Protein AF-A0A1H1VSR2-F1 (afdb_monomer_lite)

Radius of gyration: 11.87 Å; chains: 1; bounding box: 23×20×41 Å

Organism: NCBI:txid113562

Foldseek 3Di:
DDDWDWDWDQKDDDPQKIWGFPHTDIDTPPWDWDDDAQWIWTADPVRDIDITGTHMDTND

Sequence (60 aa):
MPVGRLTLAGRVEAGDRAVELARPVFLRAGETIQVDGDFVRVRGADGSVMSYPGEGFWLC

pLDDT: mean 86.94, std 9.76, range [43.78, 94.06]

Structure (mmCIF, N/CA/C/O backbone):
data_AF-A0A1H1VSR2-F1
#
_entry.id   AF-A0A1H1VSR2-F1
#
loop_
_atom_site.group_PDB
_atom_site.id
_atom_site.type_symbol
_atom_site.label_atom_id
_atom_site.label_alt_id
_atom_site.label_comp_id
_atom_site.label_asym_id
_atom_site.label_entity_id
_atom_site.label_seq_id
_atom_site.pdbx_PDB_ins_code
_atom_site.Cartn_x
_atom_site.Cartn_y
_atom_site.Cartn_z
_atom_site.occupancy
_atom_site.B_iso_or_equiv
_atom_site.auth_seq_id
_atom_site.auth_comp_id
_atom_site.auth_asym_id
_atom_site.auth_atom_id
_atom_site.pdbx_PDB_model_num
ATOM 1 N N . MET A 1 1 ? -12.778 -4.616 24.760 1.00 43.78 1 MET A N 1
ATOM 2 C CA . MET A 1 1 ? -11.815 -3.867 23.922 1.00 43.78 1 MET A CA 1
ATOM 3 C C . MET A 1 1 ? -12.275 -3.977 22.478 1.00 43.78 1 MET A C 1
ATOM 5 O O . MET A 1 1 ? -12.585 -5.097 22.086 1.00 43.78 1 MET A O 1
ATOM 9 N N . PRO A 1 2 ? -12.402 -2.884 21.707 1.00 53.38 2 PRO A N 1
ATOM 10 C CA . PRO A 1 2 ? -12.747 -3.001 20.295 1.00 53.38 2 PRO A CA 1
ATOM 11 C C . PRO A 1 2 ? -11.603 -3.711 19.562 1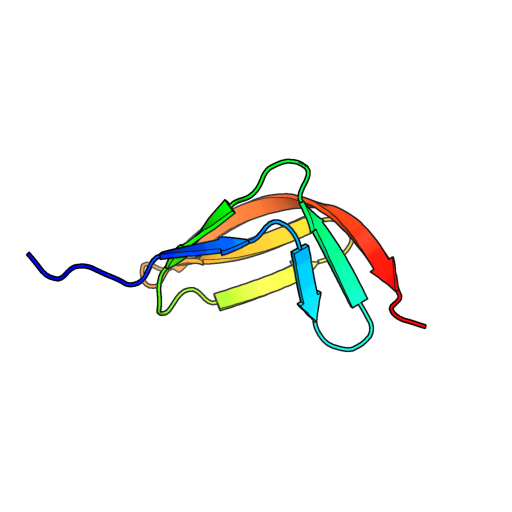.00 53.38 2 PRO A C 1
ATOM 13 O O . PRO A 1 2 ? -10.461 -3.257 19.591 1.00 53.38 2 PRO A O 1
ATOM 16 N N . VAL A 1 3 ? -11.900 -4.854 18.944 1.00 53.06 3 VAL A N 1
ATOM 17 C CA . VAL A 1 3 ? -10.958 -5.544 18.059 1.00 53.06 3 VAL A CA 1
ATOM 18 C C . VAL A 1 3 ? -10.991 -4.801 16.727 1.00 53.06 3 VAL A C 1
ATOM 20 O O . VAL A 1 3 ? -11.940 -4.933 15.958 1.00 53.06 3 VAL A O 1
ATOM 23 N N . GLY A 1 4 ? -9.996 -3.950 16.482 1.00 65.81 4 GLY A N 1
ATOM 24 C CA . GLY A 1 4 ? -9.836 -3.291 15.188 1.00 65.81 4 GLY A CA 1
ATOM 25 C C . GLY A 1 4 ? -9.438 -4.307 14.118 1.00 65.81 4 GLY A C 1
ATOM 26 O O . GLY A 1 4 ? -8.611 -5.183 14.371 1.00 65.81 4 GLY A O 1
ATOM 27 N N . ARG A 1 5 ? -10.014 -4.203 12.915 1.00 74.75 5 ARG A N 1
ATOM 28 C CA . ARG A 1 5 ? -9.602 -5.031 11.774 1.00 74.75 5 ARG A CA 1
ATOM 29 C C . ARG A 1 5 ? -8.174 -4.651 11.377 1.00 74.75 5 ARG A C 1
ATOM 31 O O . ARG A 1 5 ? -7.924 -3.503 11.012 1.00 74.75 5 ARG A O 1
ATOM 38 N N . LEU A 1 6 ? -7.268 -5.622 11.455 1.00 81.81 6 LEU A N 1
ATOM 39 C CA . LEU A 1 6 ? -5.900 -5.522 10.954 1.00 81.81 6 LEU A CA 1
ATOM 40 C C . LEU A 1 6 ? -5.821 -6.220 9.600 1.00 81.81 6 LEU A C 1
ATOM 42 O O . LEU A 1 6 ? -6.294 -7.347 9.452 1.00 81.81 6 LEU A O 1
ATOM 46 N N . THR A 1 7 ? -5.220 -5.551 8.624 1.00 85.00 7 THR A N 1
ATOM 47 C CA . THR A 1 7 ? -4.942 -6.122 7.305 1.00 85.00 7 THR A CA 1
ATOM 48 C C . THR A 1 7 ? -3.442 -6.308 7.176 1.00 85.00 7 THR A C 1
ATOM 50 O O . THR A 1 7 ? -2.692 -5.351 7.329 1.00 85.00 7 THR A O 1
ATOM 53 N N . LEU A 1 8 ? -3.003 -7.536 6.913 1.00 90.62 8 LEU A N 1
ATOM 54 C CA . LEU A 1 8 ? -1.611 -7.810 6.578 1.00 90.62 8 LEU A CA 1
ATOM 55 C C . LEU A 1 8 ? -1.421 -7.567 5.078 1.00 90.62 8 LEU A C 1
ATOM 57 O O . LEU A 1 8 ? -2.001 -8.289 4.270 1.00 90.62 8 LEU A O 1
ATOM 61 N N . ALA A 1 9 ? -0.634 -6.560 4.711 1.00 88.12 9 ALA A N 1
ATOM 62 C CA . ALA A 1 9 ? -0.349 -6.226 3.319 1.00 88.12 9 ALA A CA 1
ATOM 63 C C . ALA A 1 9 ? 1.113 -6.527 2.982 1.00 88.12 9 ALA A C 1
ATOM 65 O O . ALA A 1 9 ? 2.019 -5.977 3.603 1.00 88.12 9 ALA A O 1
ATOM 66 N N . GLY A 1 10 ? 1.333 -7.401 1.997 1.00 91.19 10 GLY A N 1
ATOM 67 C CA . GLY A 1 10 ? 2.643 -7.616 1.365 1.00 91.19 10 GLY A CA 1
ATOM 68 C C . GLY A 1 10 ? 2.817 -6.841 0.056 1.00 91.19 10 GLY A C 1
ATOM 69 O O . GLY A 1 10 ? 3.939 -6.602 -0.369 1.00 91.19 10 GLY A O 1
ATOM 70 N N . ARG A 1 11 ? 1.713 -6.407 -0.557 1.00 92.19 11 ARG A N 1
ATOM 71 C CA . ARG A 1 11 ? 1.681 -5.621 -1.790 1.00 92.19 11 ARG A CA 1
ATOM 72 C C . ARG A 1 11 ? 0.621 -4.540 -1.664 1.00 92.19 11 ARG A C 1
ATOM 74 O O . ARG A 1 11 ? -0.455 -4.794 -1.119 1.00 92.19 11 ARG A O 1
ATOM 81 N N . VAL A 1 12 ? 0.938 -3.351 -2.154 1.00 89.94 12 VAL A N 1
ATOM 82 C CA . VAL A 1 12 ? 0.023 -2.211 -2.198 1.00 89.94 12 VAL A CA 1
ATOM 83 C C . VAL A 1 12 ? -0.104 -1.760 -3.639 1.00 89.94 12 VAL A C 1
ATOM 85 O O . VAL A 1 12 ? 0.903 -1.504 -4.290 1.00 89.94 12 VAL A O 1
ATOM 88 N N . GLU A 1 13 ? -1.335 -1.654 -4.124 1.00 91.06 13 GLU A N 1
ATOM 89 C CA . GLU A 1 13 ? -1.645 -1.195 -5.477 1.00 91.06 13 GLU A CA 1
ATOM 90 C C . GLU A 1 13 ? -2.311 0.178 -5.413 1.00 91.06 13 GLU A C 1
ATOM 92 O O . GLU A 1 13 ? -3.189 0.421 -4.582 1.00 91.06 13 GLU A O 1
ATOM 97 N N . ALA A 1 14 ? -1.874 1.083 -6.282 1.00 86.69 14 ALA A N 1
ATOM 98 C CA . ALA A 1 14 ? -2.384 2.436 -6.401 1.00 86.69 14 ALA A CA 1
ATOM 99 C C . ALA A 1 14 ? -2.432 2.821 -7.885 1.00 86.69 14 ALA A C 1
ATOM 101 O O . ALA A 1 14 ? -1.435 3.255 -8.458 1.00 86.69 14 ALA A O 1
ATOM 102 N N . GLY A 1 15 ? -3.605 2.656 -8.500 1.00 87.69 15 GLY A N 1
ATOM 103 C CA . GLY A 1 15 ? -3.798 2.927 -9.924 1.00 87.69 15 GLY A CA 1
ATOM 104 C C . GLY A 1 15 ? -3.053 1.922 -10.801 1.00 87.69 15 GLY A C 1
ATOM 105 O O . GLY A 1 15 ? -3.281 0.721 -10.698 1.00 87.69 15 GLY A O 1
ATOM 106 N N . ASP A 1 16 ? -2.167 2.429 -11.650 1.00 90.31 16 ASP A N 1
ATOM 107 C CA . ASP A 1 16 ? -1.299 1.687 -12.568 1.00 90.31 16 ASP A CA 1
ATOM 108 C C . ASP A 1 16 ? 0.052 1.307 -11.940 1.00 90.31 16 ASP A C 1
ATOM 110 O O . ASP A 1 16 ? 0.967 0.866 -12.633 1.00 90.31 16 ASP A O 1
ATOM 114 N N . ARG A 1 17 ? 0.204 1.465 -10.623 1.00 89.00 17 ARG A N 1
ATOM 115 C CA . ARG A 1 17 ? 1.436 1.139 -9.903 1.00 89.00 17 ARG A CA 1
ATOM 116 C C . ARG A 1 17 ? 1.168 0.186 -8.749 1.00 89.00 17 ARG A C 1
ATOM 118 O O . ARG A 1 17 ? 0.156 0.289 -8.057 1.00 89.00 17 ARG A O 1
ATOM 125 N N . ALA A 1 18 ? 2.122 -0.698 -8.495 1.00 91.50 18 ALA A N 1
ATOM 126 C CA . ALA A 1 18 ? 2.174 -1.514 -7.295 1.00 91.50 18 ALA A CA 1
ATOM 127 C C . ALA A 1 18 ? 3.536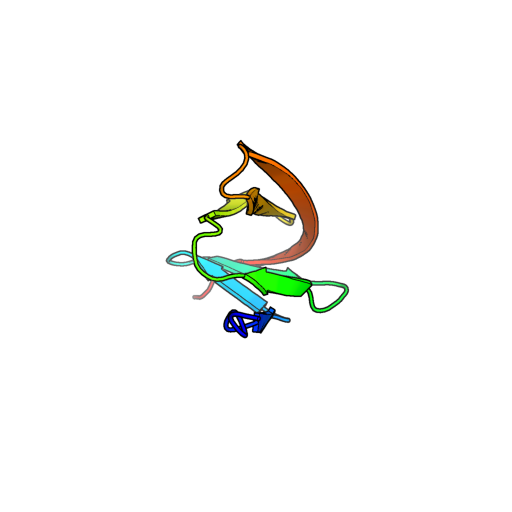 -1.393 -6.612 1.00 91.50 18 ALA A C 1
ATOM 129 O O . ALA A 1 18 ? 4.545 -1.107 -7.253 1.00 91.50 18 ALA A O 1
ATOM 130 N N . VAL A 1 19 ? 3.551 -1.608 -5.301 1.00 94.06 19 VAL A N 1
ATOM 131 C CA . VAL A 1 19 ? 4.772 -1.764 -4.511 1.00 94.06 19 VAL A CA 1
ATOM 132 C C . VAL A 1 19 ? 4.681 -3.067 -3.739 1.00 94.06 19 VAL A C 1
ATOM 134 O O . VAL A 1 19 ? 3.750 -3.262 -2.951 1.00 94.06 19 VAL A O 1
ATOM 137 N N . GLU A 1 20 ? 5.653 -3.948 -3.944 1.00 93.50 20 GLU A N 1
ATOM 138 C CA . GLU A 1 20 ? 5.862 -5.116 -3.093 1.00 93.50 20 GLU A CA 1
ATOM 139 C C . GLU A 1 20 ? 6.752 -4.741 -1.915 1.00 93.50 20 GLU A C 1
ATOM 141 O O . GLU A 1 20 ? 7.856 -4.228 -2.065 1.00 93.50 20 GLU A O 1
ATOM 146 N N . LEU A 1 21 ? 6.246 -4.947 -0.705 1.00 92.06 21 LEU A N 1
ATOM 147 C CA . LEU A 1 21 ? 6.934 -4.563 0.515 1.00 92.06 21 LEU A CA 1
ATOM 148 C C . LEU A 1 21 ? 7.990 -5.603 0.873 1.00 92.06 21 LEU A C 1
ATOM 150 O O . LEU A 1 21 ? 7.700 -6.797 0.933 1.00 92.06 21 LEU A O 1
ATOM 154 N N . ALA A 1 22 ? 9.187 -5.142 1.247 1.00 90.56 22 ALA A N 1
ATOM 155 C CA . ALA A 1 22 ? 10.262 -6.033 1.693 1.00 90.56 22 ALA A CA 1
ATOM 156 C C . ALA A 1 22 ? 9.865 -6.863 2.930 1.00 90.56 22 ALA A C 1
ATOM 158 O O . ALA A 1 22 ? 10.405 -7.943 3.178 1.00 90.56 22 ALA A O 1
ATOM 159 N N . ARG A 1 23 ? 8.926 -6.346 3.734 1.00 89.62 23 ARG A N 1
ATOM 160 C CA . ARG A 1 23 ? 8.275 -7.057 4.836 1.00 89.62 23 ARG A CA 1
ATOM 161 C C . ARG A 1 23 ? 6.793 -6.692 4.872 1.00 89.62 23 ARG A C 1
ATOM 163 O O . ARG A 1 23 ? 6.490 -5.502 4.791 1.00 89.62 23 ARG A O 1
ATOM 170 N N . PRO A 1 24 ? 5.884 -7.663 5.062 1.00 90.12 24 PRO A N 1
ATOM 171 C CA . PRO A 1 24 ? 4.470 -7.367 5.215 1.00 90.12 24 PRO A CA 1
ATOM 172 C C . PRO A 1 24 ? 4.210 -6.400 6.374 1.00 90.12 24 PRO A C 1
ATOM 174 O O . PRO A 1 24 ? 4.813 -6.524 7.443 1.00 90.12 24 PRO A O 1
ATOM 177 N N . VAL A 1 25 ? 3.289 -5.463 6.171 1.00 89.56 25 VAL A N 1
ATOM 178 C CA . VAL A 1 25 ? 2.911 -4.456 7.170 1.00 89.56 25 VAL A CA 1
ATOM 179 C C . VAL A 1 25 ? 1.483 -4.677 7.642 1.00 89.56 25 VAL A C 1
ATOM 181 O O . VAL A 1 25 ? 0.615 -5.103 6.879 1.00 89.56 25 VAL A O 1
ATOM 184 N N . PHE A 1 26 ? 1.237 -4.390 8.918 1.00 89.94 26 PHE A N 1
ATOM 185 C CA . PHE A 1 26 ? -0.106 -4.405 9.483 1.00 89.94 26 PHE A CA 1
ATOM 186 C C . PHE A 1 26 ? -0.742 -3.033 9.332 1.00 89.94 26 PHE A C 1
ATOM 188 O O . PHE A 1 26 ? -0.270 -2.066 9.922 1.00 89.94 26 PHE A O 1
ATOM 195 N N . LEU A 1 27 ? -1.834 -2.990 8.582 1.00 87.62 27 LEU A N 1
ATOM 196 C CA . LEU A 1 27 ? -2.626 -1.796 8.345 1.00 87.62 27 LEU A CA 1
ATOM 197 C C . LEU A 1 27 ? -3.882 -1.827 9.204 1.00 87.62 27 LEU A C 1
ATOM 199 O O . LEU A 1 27 ? -4.559 -2.857 9.312 1.00 87.62 27 LEU A O 1
ATOM 203 N N . ARG A 1 28 ? -4.207 -0.691 9.803 1.00 87.69 28 ARG A N 1
ATOM 204 C CA . ARG A 1 28 ? -5.400 -0.491 10.622 1.00 87.69 28 ARG A CA 1
ATOM 205 C C . ARG A 1 28 ? -6.482 0.210 9.816 1.00 87.69 28 ARG A C 1
ATOM 207 O O . ARG A 1 28 ? -6.218 1.026 8.936 1.00 87.69 28 ARG A O 1
ATOM 214 N N . ALA A 1 29 ? -7.734 -0.079 10.157 1.00 84.69 29 ALA A N 1
ATOM 215 C CA . ALA A 1 29 ? -8.860 0.669 9.614 1.00 84.69 29 ALA A CA 1
ATOM 216 C C . ALA A 1 29 ? -8.715 2.172 9.927 1.00 84.69 29 ALA A C 1
ATOM 218 O O . ALA A 1 29 ? -8.488 2.548 11.077 1.00 84.69 29 ALA A O 1
ATOM 219 N N . GLY A 1 30 ? -8.862 3.012 8.901 1.00 84.69 30 GLY A N 1
ATOM 220 C CA . GLY A 1 30 ? -8.716 4.468 9.001 1.00 84.69 30 GLY A CA 1
ATOM 221 C C . GLY A 1 30 ? -7.315 4.996 8.681 1.00 84.69 30 GLY A C 1
ATOM 222 O O . GLY A 1 30 ? -7.147 6.208 8.582 1.00 84.69 30 GLY A O 1
ATOM 223 N N . GLU A 1 31 ? -6.323 4.126 8.477 1.00 89.19 31 GLU A N 1
ATOM 224 C CA . GLU A 1 31 ? -5.025 4.548 7.951 1.00 89.19 31 GLU A CA 1
ATOM 225 C C . GLU A 1 31 ? -5.134 4.906 6.465 1.00 89.19 31 GLU A C 1
ATOM 227 O O . GLU A 1 31 ? -5.809 4.230 5.688 1.00 89.19 31 GLU A O 1
ATOM 232 N N . THR A 1 32 ? -4.466 5.989 6.070 1.00 89.88 32 THR A N 1
ATOM 233 C CA . THR A 1 32 ? -4.359 6.394 4.663 1.00 89.88 32 THR A CA 1
ATOM 234 C C . THR A 1 32 ? -3.041 5.896 4.100 1.00 89.88 32 THR A C 1
ATOM 236 O O . THR A 1 32 ? -1.997 6.078 4.722 1.00 89.88 32 THR A O 1
ATOM 239 N N . ILE A 1 33 ? -3.081 5.291 2.917 1.00 89.31 33 ILE A N 1
ATOM 240 C CA . ILE A 1 33 ? -1.912 4.692 2.277 1.00 89.31 33 ILE A CA 1
ATOM 241 C C . ILE A 1 33 ? -1.590 5.485 1.017 1.00 89.31 33 ILE A C 1
ATOM 243 O O . ILE A 1 33 ? -2.479 5.786 0.223 1.00 89.31 33 ILE A O 1
ATOM 247 N N . GLN A 1 34 ? -0.317 5.808 0.833 1.00 90.12 34 GLN A N 1
ATOM 248 C CA . GLN A 1 34 ? 0.197 6.475 -0.351 1.00 90.12 34 GLN A CA 1
ATOM 249 C C . GLN A 1 34 ? 1.409 5.711 -0.875 1.00 90.12 34 GLN A C 1
ATOM 251 O O . GLN A 1 34 ? 2.293 5.335 -0.110 1.00 90.12 34 GLN A O 1
ATOM 256 N N . VAL A 1 35 ? 1.459 5.516 -2.187 1.00 89.31 35 VAL A N 1
ATOM 257 C CA . VAL A 1 35 ? 2.643 5.011 -2.881 1.00 89.31 35 VAL A CA 1
ATOM 258 C C . VAL A 1 35 ? 3.463 6.210 -3.355 1.00 89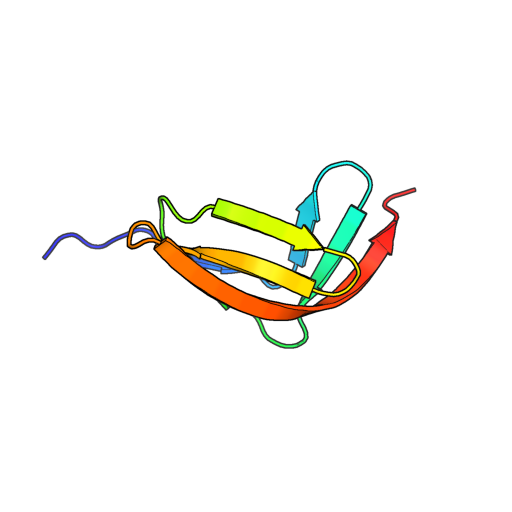.31 35 VAL A C 1
ATOM 260 O O . VAL A 1 35 ? 2.934 7.085 -4.038 1.00 89.31 35 VAL A O 1
ATOM 263 N N . ASP A 1 36 ? 4.736 6.267 -2.969 1.00 88.06 36 ASP A N 1
ATOM 264 C CA . ASP A 1 36 ? 5.699 7.283 -3.401 1.00 88.06 36 ASP A CA 1
ATOM 265 C C . ASP A 1 36 ? 6.975 6.593 -3.891 1.00 88.06 36 ASP A C 1
ATOM 267 O O . ASP A 1 36 ? 7.816 6.164 -3.098 1.00 88.06 36 ASP A O 1
ATOM 271 N N . GLY A 1 37 ? 7.088 6.431 -5.210 1.00 88.06 37 GLY A N 1
ATOM 272 C CA . GLY A 1 37 ? 8.182 5.677 -5.811 1.00 88.06 37 GLY A CA 1
ATOM 273 C C . GLY A 1 37 ? 8.179 4.218 -5.345 1.00 88.06 37 GLY A C 1
ATOM 274 O O . GLY A 1 37 ? 7.222 3.479 -5.587 1.00 88.06 37 GLY A O 1
ATOM 275 N N . ASP A 1 38 ? 9.256 3.834 -4.668 1.00 91.44 38 ASP A N 1
ATOM 276 C CA . ASP A 1 38 ? 9.476 2.488 -4.123 1.00 91.44 38 ASP A CA 1
ATOM 277 C C . ASP A 1 38 ? 9.115 2.401 -2.633 1.00 91.44 38 ASP A C 1
ATOM 279 O O . ASP A 1 38 ? 9.486 1.466 -1.928 1.00 91.44 38 ASP A O 1
ATOM 283 N N . PHE A 1 39 ? 8.391 3.398 -2.121 1.00 90.88 39 PHE A N 1
ATOM 284 C CA . PHE A 1 39 ? 7.971 3.460 -0.730 1.00 90.88 39 PHE A CA 1
ATOM 285 C C . PHE A 1 39 ? 6.454 3.451 -0.612 1.00 90.88 39 PHE A C 1
ATOM 287 O O . PHE A 1 39 ? 5.734 4.115 -1.359 1.00 90.88 39 PHE A O 1
ATOM 294 N N . VAL A 1 40 ? 5.971 2.760 0.415 1.00 92.12 40 VAL A N 1
ATOM 295 C CA . VAL A 1 40 ? 4.599 2.888 0.898 1.00 92.12 40 VAL A CA 1
ATOM 296 C C . VAL A 1 40 ? 4.618 3.759 2.144 1.00 92.12 40 VAL A C 1
ATOM 298 O O . VAL A 1 40 ? 5.246 3.418 3.148 1.00 92.12 40 VAL A O 1
ATOM 301 N N . ARG A 1 41 ? 3.912 4.885 2.099 1.00 93.00 41 ARG A N 1
ATOM 302 C CA . ARG A 1 41 ? 3.667 5.743 3.256 1.00 93.00 41 ARG A CA 1
ATOM 303 C C . ARG A 1 41 ? 2.302 5.438 3.840 1.00 93.00 41 ARG A C 1
ATOM 305 O O . ARG A 1 41 ? 1.297 5.487 3.138 1.00 93.00 41 ARG A O 1
ATOM 312 N N . VA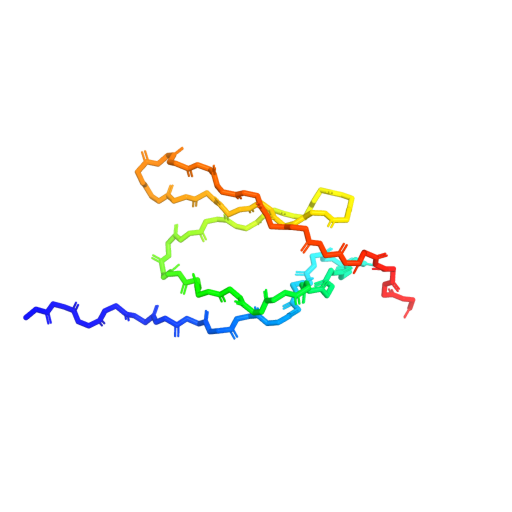L A 1 42 ? 2.268 5.158 5.134 1.00 91.56 42 VAL A N 1
ATOM 313 C CA . VAL A 1 42 ? 1.042 4.932 5.894 1.00 91.56 42 VAL A CA 1
ATOM 314 C C . VAL A 1 42 ? 0.884 6.081 6.870 1.00 91.56 42 VAL A C 1
ATOM 316 O O . VAL A 1 42 ? 1.760 6.326 7.700 1.00 91.56 42 VAL A O 1
ATOM 319 N N . ARG A 1 43 ? -0.226 6.803 6.755 1.00 93.25 43 ARG A N 1
ATOM 320 C CA . ARG A 1 43 ? -0.601 7.874 7.669 1.00 93.25 43 ARG A CA 1
ATOM 321 C C . ARG A 1 43 ? -1.656 7.371 8.645 1.00 93.25 43 ARG A C 1
ATOM 323 O O . ARG A 1 43 ? -2.760 7.009 8.233 1.00 93.25 43 ARG A O 1
ATOM 330 N N . GLY A 1 44 ? -1.303 7.378 9.925 1.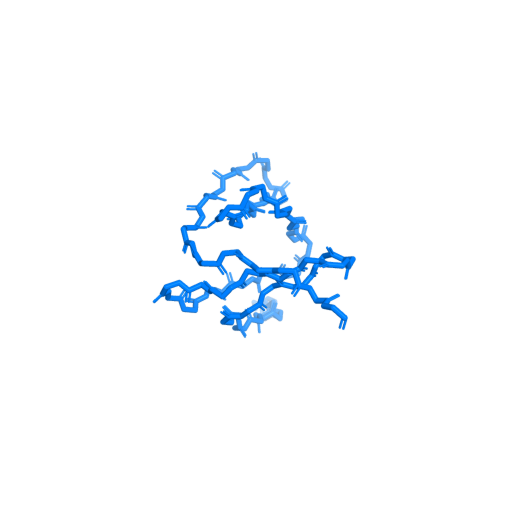00 89.31 44 GLY A N 1
ATOM 331 C CA . GLY A 1 44 ? -2.189 7.073 11.037 1.00 89.31 44 GLY A CA 1
ATOM 332 C C . GLY A 1 44 ? -3.276 8.129 11.228 1.00 89.31 44 GLY A C 1
ATOM 333 O O . GLY A 1 44 ? -3.132 9.286 10.826 1.00 89.31 44 GLY A O 1
ATOM 334 N N . ALA A 1 45 ? -4.364 7.738 11.893 1.00 83.62 45 ALA A N 1
ATOM 335 C CA . ALA A 1 45 ? -5.445 8.653 12.274 1.00 83.62 45 ALA A CA 1
ATOM 336 C C . ALA A 1 45 ? -4.992 9.741 13.272 1.00 83.62 45 ALA A C 1
ATOM 338 O O . ALA A 1 45 ? -5.608 10.799 13.357 1.00 83.62 45 ALA A O 1
ATOM 339 N N . ASP A 1 46 ? -3.900 9.497 13.998 1.00 86.06 46 ASP A N 1
ATOM 340 C CA . ASP A 1 46 ? -3.223 10.455 14.880 1.00 86.06 46 ASP A CA 1
ATOM 341 C C . ASP A 1 46 ? -2.306 11.436 14.123 1.00 86.06 46 ASP A C 1
ATOM 343 O O . ASP A 1 46 ? -1.683 12.307 14.727 1.00 86.06 46 ASP A O 1
ATOM 347 N N . GLY A 1 47 ? -2.215 11.303 12.797 1.00 86.75 47 GLY A N 1
ATOM 348 C CA . GLY A 1 47 ? -1.340 12.101 11.949 1.00 86.75 47 GLY A CA 1
ATOM 349 C C . GLY A 1 47 ? 0.103 11.602 11.884 1.00 86.75 47 GLY A C 1
ATOM 350 O O . GLY A 1 47 ? 0.887 12.205 11.149 1.00 86.75 47 GLY A O 1
ATOM 351 N N . SER A 1 48 ? 0.453 10.515 12.581 1.00 90.00 48 SER A N 1
ATOM 352 C CA . SER A 1 48 ? 1.757 9.864 12.429 1.00 90.00 48 SER A CA 1
ATOM 353 C C . SER A 1 48 ? 1.938 9.363 10.995 1.00 90.00 48 SER A C 1
ATOM 355 O O . SER A 1 48 ? 0.980 8.954 10.340 1.00 90.00 48 SER A O 1
ATOM 357 N N . VAL A 1 49 ? 3.165 9.423 10.476 1.00 92.56 49 VAL A N 1
ATOM 358 C CA . VAL A 1 49 ? 3.492 8.934 9.131 1.00 92.56 49 VAL A CA 1
ATOM 359 C C . VAL A 1 49 ? 4.631 7.939 9.244 1.00 92.56 49 VAL A C 1
ATOM 361 O O . VAL A 1 49 ? 5.721 8.279 9.697 1.00 92.56 49 VAL A O 1
ATOM 364 N N . MET A 1 50 ? 4.375 6.717 8.796 1.00 92.12 50 MET A N 1
ATOM 365 C CA . MET A 1 50 ? 5.360 5.648 8.700 1.00 92.12 50 MET A CA 1
ATOM 366 C C . MET A 1 50 ? 5.678 5.398 7.231 1.00 92.12 50 MET A C 1
ATOM 368 O O . MET A 1 50 ? 4.784 5.417 6.387 1.00 92.12 50 MET A O 1
ATOM 372 N N . SER A 1 51 ? 6.952 5.179 6.916 1.00 93.31 51 SER A N 1
ATOM 373 C CA . SER A 1 51 ? 7.398 4.852 5.559 1.00 93.31 51 SER A CA 1
ATOM 374 C C . SER A 1 51 ? 7.993 3.457 5.542 1.00 93.31 51 SER A C 1
ATOM 376 O O . SER A 1 51 ? 8.850 3.134 6.366 1.00 93.31 51 SER A O 1
ATOM 378 N N . TYR A 1 52 ? 7.548 2.651 4.590 1.00 92.94 52 TYR A N 1
ATOM 379 C CA . TYR A 1 52 ? 7.985 1.279 4.410 1.00 92.94 52 TYR A CA 1
ATOM 380 C C . TYR A 1 52 ? 8.633 1.143 3.034 1.00 92.94 52 TYR A C 1
ATOM 382 O O . TYR A 1 52 ? 7.986 1.471 2.037 1.00 92.94 52 TYR A O 1
ATOM 390 N N . PRO A 1 53 ? 9.899 0.703 2.961 1.00 93.62 53 PRO A N 1
ATOM 391 C CA . PRO A 1 53 ? 10.548 0.447 1.688 1.00 93.62 53 PRO A CA 1
ATOM 392 C C . PRO A 1 53 ? 9.968 -0.809 1.033 1.00 93.62 53 PRO A C 1
ATOM 394 O O . PRO A 1 53 ? 9.620 -1.788 1.705 1.00 93.62 53 PRO A O 1
ATOM 397 N N . GLY A 1 54 ? 9.915 -0.785 -0.288 1.00 92.88 54 GLY A N 1
ATOM 398 C CA . GLY A 1 54 ? 9.530 -1.902 -1.128 1.00 92.88 54 GLY A CA 1
ATOM 399 C C . GLY A 1 54 ? 10.171 -1.799 -2.506 1.00 92.88 54 GLY A C 1
ATOM 400 O O . GLY A 1 54 ? 11.118 -1.045 -2.710 1.00 92.88 54 GLY A O 1
ATOM 401 N N . GLU A 1 55 ? 9.648 -2.580 -3.436 1.00 93.88 55 GLU A N 1
ATOM 402 C CA . GLU A 1 55 ? 10.019 -2.574 -4.843 1.00 93.88 55 GLU A CA 1
ATOM 403 C C . GLU A 1 55 ? 8.799 -2.137 -5.655 1.00 93.88 55 GLU A C 1
ATOM 405 O O . GLU A 1 55 ? 7.761 -2.804 -5.644 1.00 93.88 55 GLU A O 1
ATOM 410 N N . GLY A 1 56 ? 8.894 -0.964 -6.285 1.00 90.06 56 GLY A N 1
ATOM 411 C CA . GLY A 1 56 ? 7.821 -0.389 -7.080 1.00 90.06 56 GLY A C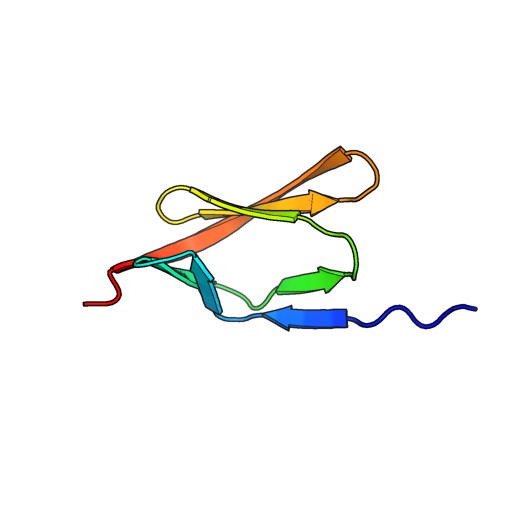A 1
ATOM 412 C C . GLY A 1 56 ? 7.877 -0.849 -8.532 1.00 90.06 56 GLY A C 1
ATOM 413 O O . GLY A 1 56 ? 8.922 -0.791 -9.174 1.00 90.06 56 GLY A O 1
ATOM 414 N N . PHE A 1 57 ? 6.734 -1.237 -9.087 1.00 91.44 57 PHE A N 1
ATOM 415 C CA . PHE A 1 57 ? 6.601 -1.598 -10.495 1.00 91.44 57 PHE A CA 1
ATOM 416 C C . PHE A 1 57 ? 5.275 -1.111 -11.075 1.00 91.44 57 PHE A C 1
ATOM 418 O O . PHE A 1 57 ? 4.302 -0.859 -10.360 1.00 91.44 57 PHE A O 1
ATOM 425 N N . TRP A 1 58 ? 5.251 -0.953 -12.395 1.00 89.19 58 TRP A N 1
ATOM 426 C CA . TRP A 1 58 ? 4.058 -0.562 -13.135 1.00 89.19 58 TRP A CA 1
ATOM 427 C C . TRP A 1 58 ? 3.207 -1.794 -13.447 1.00 89.19 58 TRP A C 1
ATOM 429 O O . TRP A 1 58 ? 3.727 -2.846 -13.822 1.00 89.19 58 TRP A O 1
ATOM 439 N N . LEU A 1 59 ? 1.898 -1.659 -13.269 1.00 86.75 59 LEU A N 1
ATOM 440 C CA . LEU A 1 59 ? 0.891 -2.630 -13.667 1.00 86.75 59 LEU A CA 1
ATOM 441 C C . LEU A 1 59 ? 0.526 -2.324 -15.122 1.00 86.75 59 LEU A C 1
ATOM 443 O O . LEU A 1 59 ? -0.299 -1.454 -15.390 1.00 86.75 59 LEU A O 1
ATOM 447 N N . CYS A 1 60 ? 1.241 -2.974 -16.040 1.00 75.56 60 CYS A N 1
ATOM 448 C CA . CYS A 1 60 ? 1.022 -2.896 -17.484 1.00 75.56 60 CYS A CA 1
ATOM 449 C C . CYS A 1 60 ? -0.340 -3.469 -17.898 1.00 75.56 60 CYS A C 1
ATOM 451 O O . CYS A 1 60 ? -0.737 -4.507 -17.316 1.00 75.56 60 CYS A O 1
#

Secondary structure (DSSP, 8-state):
---PPEEEEEEEEETTEEEEEEEEEEEETT-EEEEETTEEEEE-TTS-EEEEEEEEEE--